Protein AF-A0A947YPZ8-F1 (afdb_monomer)

Secondary structure (DSSP, 8-state):
------SSSS-----HHHHHHHHHHHHHHHHHHHHHHHHHHHHSTT-HHHHHHHHT-S--HHHHHHHHHHHHHHTTTSTTHHHHHHHHHHHHHHTHHHHHHHTTS--GGGTT-HHHHHHHHHHHHHHHHHHHHHHHH--------PPP---

Sequence (151 aa):
MTIVKIATGIPKIIKFKEISSFLLVVLITIVLTRLWTISLFYTFGTDSEIIKRIVNDRWHHYQVGLILLSLGYLLRSMHKSKLISAIGLGIFLEEWPVFLNDLGLNTNGLYHTKLDFILVFGFIGILYVLFSVLSNHQKPLVFSREKPLQH

Foldseek 3Di:
DDDDDDPDPDPPPPQLVLVLVLLVLLLVLLVVLVVVVVVVCVVCVVPPVVVVCVLPPPDAQLVVLVVLLVVLVVVVVDPCSSSSNSNSNSSNLSCVLVVVVVVVNVSSVVRPDPVSCCVSSVVSVVSSVVSVVVNVPPDPPPPPPPDPDDD

Radius of gyration: 21.53 Å; Cα contacts (8 Å, |Δi|>4): 130; chains: 1; bounding box: 60×28×68 Å

Structure (mmCIF, N/CA/C/O backbone):
data_AF-A0A947YPZ8-F1
#
_entry.id   AF-A0A947YPZ8-F1
#
loop_
_atom_site.group_PDB
_atom_site.id
_atom_site.type_symbol
_atom_site.label_atom_id
_atom_site.label_alt_id
_atom_site.label_comp_id
_atom_site.label_asym_id
_atom_site.label_entity_id
_atom_site.label_seq_id
_atom_site.pdbx_PDB_ins_code
_atom_site.Cartn_x
_atom_site.Cartn_y
_atom_site.Cartn_z
_atom_site.occupancy
_atom_site.B_iso_or_equiv
_atom_site.auth_seq_id
_atom_site.auth_comp_id
_atom_site.auth_asym_id
_atom_site.auth_atom_id
_atom_site.pdbx_PDB_model_num
ATOM 1 N N . MET A 1 1 ? -31.457 2.875 8.845 1.00 39.91 1 MET A N 1
ATOM 2 C CA . MET A 1 1 ? -30.434 2.349 9.776 1.00 39.91 1 MET A CA 1
ATOM 3 C C . MET A 1 1 ? -30.623 0.843 9.854 1.00 39.91 1 MET A C 1
ATOM 5 O O . MET A 1 1 ? -31.505 0.382 10.562 1.00 39.91 1 MET A O 1
ATOM 9 N N . THR A 1 2 ? -29.899 0.084 9.033 1.00 33.19 2 THR A N 1
ATOM 10 C CA . THR A 1 2 ? -30.129 -1.362 8.891 1.00 33.19 2 THR A CA 1
ATOM 11 C C . THR A 1 2 ? -29.255 -2.105 9.892 1.00 33.19 2 THR A C 1
ATOM 13 O O . THR A 1 2 ? -28.038 -2.166 9.741 1.00 33.19 2 THR A O 1
ATOM 16 N N . ILE A 1 3 ? -29.876 -2.618 10.952 1.00 40.03 3 ILE A N 1
ATOM 17 C CA . ILE A 1 3 ? -29.215 -3.420 11.983 1.00 40.03 3 ILE A CA 1
ATOM 18 C C . ILE A 1 3 ? -29.278 -4.879 11.532 1.00 40.03 3 ILE A C 1
ATOM 20 O O . ILE A 1 3 ? -30.311 -5.530 11.663 1.00 40.03 3 ILE A O 1
ATOM 24 N N . VAL A 1 4 ? -28.175 -5.397 10.996 1.00 42.31 4 VAL A N 1
ATOM 25 C CA . VAL A 1 4 ? -28.023 -6.835 10.748 1.00 42.31 4 VAL A CA 1
ATOM 26 C C . VAL A 1 4 ? -27.598 -7.486 12.068 1.00 42.31 4 VAL A C 1
ATOM 28 O O . VAL A 1 4 ? -26.465 -7.322 12.519 1.00 42.31 4 VAL A O 1
ATOM 31 N N . LYS A 1 5 ? -28.532 -8.177 12.731 1.00 38.41 5 LYS A N 1
ATOM 32 C CA . LYS A 1 5 ? -28.265 -8.987 13.930 1.00 38.41 5 LYS A CA 1
ATOM 33 C C . LYS A 1 5 ? -27.623 -10.311 13.503 1.00 38.41 5 LYS A C 1
ATOM 35 O O . LYS A 1 5 ? -28.306 -11.159 12.942 1.00 38.41 5 LYS A O 1
ATOM 40 N N . ILE A 1 6 ? -26.338 -10.501 13.800 1.00 47.22 6 ILE A N 1
ATOM 41 C CA . ILE A 1 6 ? -25.668 -11.809 13.719 1.00 47.22 6 ILE A CA 1
ATOM 42 C C . ILE A 1 6 ? -25.439 -12.315 15.146 1.00 47.22 6 ILE A C 1
ATOM 44 O O . ILE A 1 6 ? -25.045 -11.563 16.039 1.00 47.22 6 ILE A O 1
ATOM 48 N N . ALA A 1 7 ? -25.772 -13.586 15.356 1.00 52.22 7 ALA A N 1
ATOM 49 C CA . ALA A 1 7 ? -25.899 -14.272 16.632 1.00 52.22 7 ALA A CA 1
ATOM 50 C C . ALA A 1 7 ? -24.564 -14.463 17.383 1.00 52.22 7 ALA A C 1
ATOM 52 O O . ALA A 1 7 ? -24.003 -15.543 17.377 1.00 52.22 7 ALA A O 1
ATOM 53 N N . THR A 1 8 ? -24.091 -13.410 18.051 1.00 51.38 8 THR A N 1
ATOM 54 C CA . THR A 1 8 ? -23.390 -13.408 19.354 1.00 51.38 8 THR A CA 1
ATOM 55 C C . THR A 1 8 ? -23.447 -11.956 19.838 1.00 51.38 8 THR A C 1
ATOM 57 O O . THR A 1 8 ? -22.756 -11.095 19.300 1.00 51.38 8 THR A O 1
ATOM 60 N N . GLY A 1 9 ? -24.368 -11.662 20.758 1.00 48.56 9 GLY A N 1
ATOM 61 C CA . GLY A 1 9 ? -24.996 -10.349 20.978 1.00 48.56 9 GLY A CA 1
ATOM 62 C C . GLY A 1 9 ? -24.160 -9.218 21.589 1.00 48.56 9 GLY A C 1
ATOM 63 O O . GLY A 1 9 ? -24.702 -8.442 22.369 1.00 48.56 9 GLY A O 1
ATOM 64 N N . ILE A 1 10 ? -22.886 -9.071 21.225 1.00 43.75 10 ILE A N 1
ATOM 65 C CA . ILE A 1 10 ? -22.136 -7.833 21.463 1.00 43.75 10 ILE A CA 1
ATOM 66 C C . ILE A 1 10 ? -21.751 -7.273 20.091 1.00 43.75 10 ILE A C 1
ATOM 68 O O . ILE A 1 10 ? -20.905 -7.867 19.418 1.00 43.75 10 ILE A O 1
ATOM 72 N N . PRO A 1 11 ? -22.350 -6.156 19.632 1.00 49.81 11 PRO A N 1
ATOM 73 C CA . PRO A 1 11 ? -21.898 -5.517 18.407 1.00 49.81 11 PRO A CA 1
ATOM 74 C C . PRO A 1 11 ? -20.423 -5.161 18.585 1.00 49.81 11 PRO A C 1
ATOM 76 O O . PRO A 1 11 ? -20.056 -4.404 19.484 1.00 49.81 11 PRO A O 1
ATOM 79 N N . LYS A 1 12 ? -19.556 -5.743 17.751 1.00 58.53 12 LYS A N 1
ATOM 80 C CA . LYS A 1 12 ? -18.135 -5.405 17.740 1.00 58.53 12 LYS A CA 1
ATOM 81 C C . LYS A 1 12 ? -18.031 -3.935 17.347 1.00 58.53 12 LYS A C 1
ATOM 83 O O . LYS A 1 12 ? -18.214 -3.589 16.183 1.00 58.53 12 LYS A O 1
ATOM 88 N N . ILE A 1 13 ? -17.797 -3.073 18.334 1.00 70.62 13 ILE A N 1
ATOM 89 C CA . ILE A 1 13 ? -17.671 -1.634 18.120 1.00 70.62 13 ILE A CA 1
ATOM 90 C C . ILE A 1 13 ? -16.497 -1.427 17.167 1.00 70.62 13 ILE A C 1
ATOM 92 O O . ILE A 1 13 ? -15.349 -1.739 17.495 1.00 70.62 13 ILE A O 1
ATOM 96 N N . ILE A 1 14 ? -16.793 -0.935 15.967 1.00 77.56 14 ILE A N 1
ATOM 97 C CA . ILE A 1 14 ? -15.764 -0.563 15.005 1.00 77.56 14 ILE A CA 1
ATOM 98 C C . ILE A 1 14 ? -15.046 0.656 15.577 1.00 77.56 14 ILE A C 1
ATOM 100 O O . ILE A 1 14 ? -15.631 1.725 15.768 1.00 77.56 14 ILE A O 1
ATOM 104 N N . LYS A 1 15 ? -13.761 0.479 15.874 1.00 87.81 15 LYS A N 1
ATOM 105 C CA . LYS A 1 15 ? -12.905 1.538 16.395 1.00 87.81 15 LYS A CA 1
ATOM 106 C C . LYS A 1 15 ? -12.289 2.299 15.226 1.00 87.81 15 LYS A C 1
ATOM 108 O O . LYS A 1 15 ? -11.168 2.002 14.816 1.00 87.81 15 LYS A O 1
ATOM 113 N N . PHE A 1 16 ? -13.023 3.269 14.679 1.00 88.19 16 PHE A N 1
ATOM 114 C CA . PHE A 1 16 ? -12.584 4.038 13.506 1.00 88.19 16 PHE A CA 1
ATOM 115 C C . PHE A 1 16 ? -11.216 4.703 13.705 1.00 88.19 16 PHE A C 1
ATOM 117 O O . PHE A 1 16 ? -10.413 4.698 12.779 1.00 88.19 16 PHE A O 1
ATOM 124 N N . LYS A 1 17 ? -10.902 5.157 14.926 1.00 89.12 17 LYS A N 1
ATOM 125 C CA . LYS A 1 17 ? -9.578 5.692 15.282 1.00 89.12 17 LYS A CA 1
ATOM 126 C C . LYS A 1 17 ? -8.440 4.688 15.078 1.00 89.12 17 LYS A C 1
ATOM 128 O O . LYS A 1 17 ? -7.368 5.055 14.618 1.00 89.12 17 LYS A O 1
ATOM 133 N N . GLU A 1 18 ? -8.654 3.416 15.423 1.00 90.44 18 GLU A N 1
ATOM 134 C CA . GLU A 1 18 ? -7.630 2.384 15.211 1.00 90.44 18 GLU A CA 1
ATOM 135 C C . GLU A 1 18 ? -7.422 2.119 13.712 1.00 90.44 18 GLU A C 1
ATOM 137 O O . GLU A 1 18 ? -6.290 1.912 13.281 1.00 90.44 18 GLU A O 1
ATOM 142 N N . ILE A 1 19 ? -8.498 2.166 12.918 1.00 92.06 19 ILE A N 1
ATOM 143 C CA . ILE A 1 19 ? -8.439 1.992 11.460 1.00 92.06 19 ILE A CA 1
ATOM 144 C C . ILE A 1 19 ? -7.717 3.173 10.806 1.00 92.06 19 ILE A C 1
ATOM 146 O O . ILE A 1 19 ? -6.836 2.956 9.980 1.00 92.06 19 ILE A O 1
ATOM 150 N N . SER A 1 20 ? -8.031 4.414 11.187 1.00 92.62 20 SER A N 1
ATOM 151 C CA . SER A 1 20 ? -7.351 5.587 10.629 1.00 92.62 20 SER A CA 1
ATOM 152 C C . SER A 1 20 ? -5.863 5.602 10.980 1.00 92.62 20 SER A C 1
ATOM 154 O O . SER A 1 20 ? -5.041 5.845 10.101 1.00 92.62 20 SER A O 1
ATOM 156 N N . SER A 1 21 ? -5.485 5.257 12.218 1.00 94.06 21 SER A N 1
ATOM 157 C CA . SER A 1 21 ? -4.071 5.099 12.590 1.00 94.06 21 SER A CA 1
ATOM 158 C C . SER A 1 21 ? -3.374 3.990 11.797 1.00 94.06 21 SER A C 1
ATOM 160 O O . SER A 1 21 ? -2.233 4.171 11.387 1.00 94.06 21 SER A O 1
ATOM 162 N N . PHE A 1 22 ? -4.049 2.865 11.541 1.00 95.94 22 PHE A N 1
ATOM 163 C CA . PHE A 1 22 ? -3.512 1.800 10.690 1.00 95.94 22 PHE A CA 1
ATOM 164 C C . PHE A 1 22 ? -3.257 2.297 9.260 1.00 95.94 22 PHE A C 1
ATOM 166 O O . PHE A 1 22 ? -2.156 2.132 8.743 1.00 95.94 22 PHE A O 1
ATOM 173 N N . LEU A 1 23 ? -4.243 2.958 8.643 1.00 96.81 23 LEU A N 1
ATOM 174 C CA . LEU A 1 23 ? -4.127 3.500 7.285 1.00 96.81 23 LEU A CA 1
ATOM 175 C C . LEU A 1 23 ? -3.046 4.583 7.181 1.00 96.81 23 LEU A C 1
ATOM 177 O O . LEU A 1 23 ? -2.335 4.636 6.183 1.00 96.81 23 LEU A O 1
ATOM 181 N N . LEU A 1 24 ? -2.874 5.406 8.220 1.00 96.88 24 LEU A N 1
ATOM 182 C CA . LEU A 1 24 ? -1.794 6.391 8.275 1.00 96.88 24 LEU A CA 1
ATOM 183 C C . LEU A 1 24 ? -0.416 5.724 8.223 1.00 96.88 24 LEU A C 1
ATOM 185 O O . LEU A 1 24 ? 0.451 6.181 7.483 1.00 96.88 24 LEU A O 1
ATOM 189 N N . VAL A 1 25 ? -0.215 4.632 8.969 1.00 97.44 25 VAL A N 1
ATOM 190 C CA . VAL A 1 25 ? 1.042 3.870 8.903 1.00 97.44 25 VAL A CA 1
ATOM 191 C C . VAL A 1 25 ? 1.255 3.308 7.499 1.00 97.44 25 VAL A C 1
ATOM 193 O O . VAL A 1 25 ? 2.349 3.458 6.967 1.00 97.44 25 VAL A O 1
ATOM 196 N N . VAL A 1 26 ? 0.220 2.732 6.875 1.00 97.50 26 VAL A N 1
ATOM 197 C CA . VAL A 1 26 ? 0.297 2.231 5.489 1.00 97.50 26 VAL A CA 1
ATOM 198 C C . VAL A 1 26 ? 0.751 3.340 4.532 1.00 97.50 26 VAL A C 1
ATOM 200 O O . VAL A 1 26 ? 1.678 3.126 3.755 1.00 97.50 26 VAL A O 1
ATOM 203 N N . LEU A 1 27 ? 0.157 4.538 4.617 1.00 96.94 27 LEU A N 1
ATOM 204 C CA . LEU A 1 27 ? 0.533 5.694 3.790 1.00 96.94 27 LEU A CA 1
ATOM 205 C C . LEU A 1 27 ? 1.983 6.121 4.007 1.00 96.94 27 LEU A C 1
ATOM 207 O O . LEU A 1 27 ? 2.707 6.334 3.036 1.00 96.94 27 LEU A O 1
ATOM 211 N N . ILE A 1 28 ? 2.410 6.236 5.267 1.00 96.75 28 ILE A N 1
ATOM 212 C CA . ILE A 1 28 ? 3.791 6.591 5.607 1.00 96.75 28 ILE A CA 1
ATOM 213 C C . ILE A 1 28 ? 4.747 5.557 5.017 1.00 96.75 28 ILE A C 1
ATOM 215 O O . ILE A 1 28 ? 5.739 5.932 4.400 1.00 96.75 28 ILE A O 1
ATOM 219 N N . THR A 1 29 ? 4.444 4.266 5.155 1.00 96.50 29 THR A N 1
ATOM 220 C CA . THR A 1 29 ? 5.283 3.206 4.599 1.00 96.50 29 THR A CA 1
ATOM 221 C C . THR A 1 29 ? 5.354 3.272 3.074 1.00 96.50 29 THR A C 1
ATOM 223 O O . THR A 1 29 ? 6.460 3.231 2.553 1.00 96.50 29 THR A O 1
ATOM 226 N N . ILE A 1 30 ? 4.237 3.475 2.363 1.00 94.56 30 ILE A N 1
ATOM 227 C CA . ILE A 1 30 ? 4.243 3.663 0.898 1.00 94.56 30 ILE A CA 1
ATOM 228 C C . ILE A 1 30 ? 5.169 4.821 0.500 1.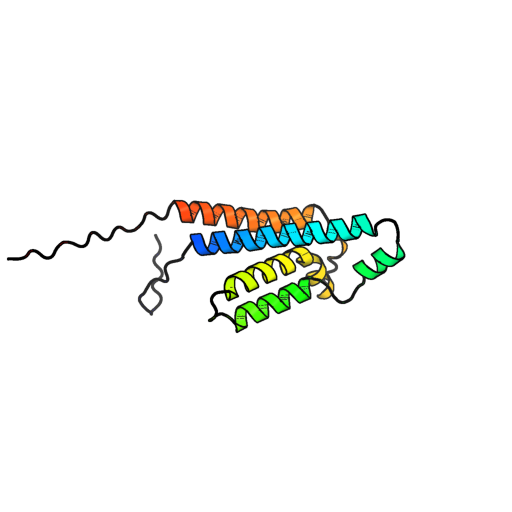00 94.56 30 ILE A C 1
ATOM 230 O O . ILE A 1 30 ? 5.980 4.685 -0.413 1.00 94.56 30 ILE A O 1
ATOM 234 N N . VAL A 1 31 ? 5.078 5.961 1.195 1.00 94.12 31 VAL A N 1
ATOM 235 C CA . VAL A 1 31 ? 5.923 7.134 0.912 1.00 94.12 31 VAL A CA 1
ATOM 236 C C . VAL A 1 31 ? 7.393 6.830 1.177 1.00 94.12 31 VAL A C 1
ATOM 238 O O . VAL A 1 31 ? 8.234 7.146 0.341 1.00 94.12 31 VAL A O 1
ATOM 241 N N . LEU A 1 32 ? 7.715 6.207 2.312 1.00 94.62 32 LEU A N 1
ATOM 242 C CA . LEU A 1 32 ? 9.094 5.872 2.670 1.00 94.62 32 LEU A CA 1
ATOM 243 C C . LEU A 1 32 ? 9.709 4.867 1.693 1.00 94.62 32 LEU A C 1
ATOM 245 O O . LEU A 1 32 ? 10.834 5.083 1.248 1.00 94.62 32 LEU A O 1
ATOM 249 N N . THR A 1 33 ? 8.974 3.819 1.319 1.00 92.12 33 THR A N 1
ATOM 250 C CA . THR A 1 33 ? 9.423 2.840 0.322 1.00 92.12 33 THR A CA 1
ATOM 251 C C . THR A 1 33 ? 9.639 3.514 -1.030 1.00 92.12 33 THR A C 1
ATOM 253 O O . THR A 1 33 ? 10.687 3.332 -1.640 1.00 92.12 33 THR A O 1
ATOM 256 N N . ARG A 1 34 ? 8.733 4.404 -1.457 1.00 90.06 34 ARG A N 1
ATOM 257 C CA . ARG A 1 34 ? 8.902 5.137 -2.718 1.00 90.06 34 ARG A CA 1
ATOM 258 C C . ARG A 1 34 ? 10.116 6.069 -2.697 1.00 90.06 34 ARG A C 1
ATOM 260 O O . ARG A 1 34 ? 10.864 6.118 -3.670 1.00 90.06 34 ARG A O 1
ATOM 267 N N . LEU A 1 35 ? 10.326 6.809 -1.605 1.00 91.50 35 LEU A N 1
ATOM 268 C CA . LEU A 1 35 ? 11.491 7.687 -1.440 1.00 91.50 35 LEU A CA 1
ATOM 269 C C . LEU A 1 35 ? 12.799 6.894 -1.437 1.00 91.50 35 LEU A C 1
ATOM 271 O O . LEU A 1 35 ? 13.776 7.328 -2.047 1.00 91.50 35 LEU A O 1
ATOM 275 N N . TRP A 1 36 ? 12.807 5.729 -0.791 1.00 90.44 36 TRP A N 1
ATOM 276 C CA . TRP A 1 36 ? 13.935 4.805 -0.819 1.00 90.44 36 TRP A CA 1
ATOM 277 C C . TRP A 1 36 ? 14.261 4.369 -2.249 1.00 90.44 36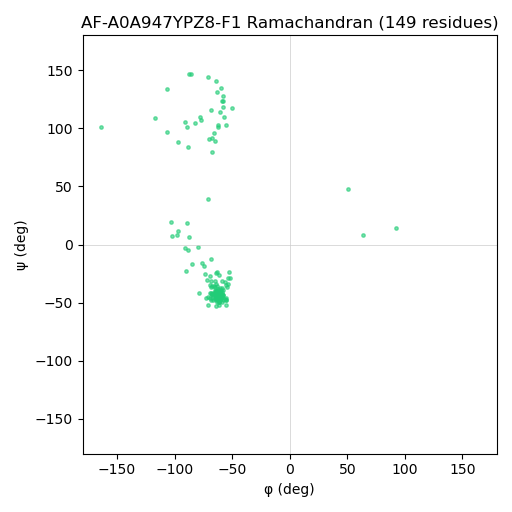 TRP A C 1
ATOM 279 O O . TRP A 1 36 ? 15.401 4.515 -2.691 1.00 90.44 36 TRP A O 1
ATOM 289 N N . THR A 1 37 ? 13.258 3.931 -3.010 1.00 85.56 37 THR A N 1
ATOM 290 C CA . THR A 1 37 ? 13.461 3.488 -4.391 1.00 85.56 37 THR A CA 1
ATOM 291 C C . THR A 1 37 ? 13.933 4.632 -5.294 1.00 85.56 37 THR A C 1
ATOM 293 O O . THR A 1 37 ? 14.896 4.466 -6.039 1.00 85.56 37 THR A O 1
ATOM 296 N N . ILE A 1 38 ? 13.352 5.834 -5.176 1.00 87.44 38 ILE A N 1
ATOM 297 C CA . ILE A 1 38 ? 13.829 7.032 -5.898 1.00 87.44 38 ILE A CA 1
ATOM 298 C C . ILE A 1 38 ? 15.291 7.340 -5.549 1.00 87.44 38 ILE A C 1
ATOM 300 O O . ILE A 1 38 ? 16.077 7.650 -6.442 1.00 87.44 38 ILE A O 1
ATOM 304 N N . SER A 1 39 ? 15.671 7.233 -4.272 1.00 88.44 39 SER A N 1
ATOM 305 C CA . SER A 1 39 ? 17.051 7.449 -3.823 1.00 88.44 39 SER A CA 1
ATOM 306 C C . SER A 1 39 ? 18.026 6.461 -4.471 1.00 88.44 39 SER A C 1
ATOM 308 O O . SER A 1 39 ? 19.101 6.867 -4.918 1.00 88.44 39 SER A O 1
ATOM 310 N N . LEU A 1 40 ? 17.641 5.184 -4.600 1.00 84.69 40 LEU A N 1
ATOM 311 C CA . LEU A 1 40 ? 18.439 4.175 -5.306 1.00 84.69 40 LEU A CA 1
ATOM 312 C C . LEU A 1 40 ? 18.626 4.538 -6.783 1.00 84.69 40 LEU A C 1
ATOM 314 O O . LEU A 1 40 ? 19.759 4.572 -7.261 1.00 84.69 40 LEU A O 1
ATOM 318 N N . PHE A 1 41 ? 17.544 4.871 -7.494 1.00 83.31 41 PHE A N 1
ATOM 319 C CA . PHE A 1 41 ? 17.622 5.271 -8.904 1.00 83.31 41 PHE A CA 1
ATOM 320 C C . PHE A 1 41 ? 18.411 6.565 -9.112 1.00 83.31 41 PHE A C 1
ATOM 322 O O . PHE A 1 41 ? 19.091 6.704 -10.121 1.00 83.31 41 PHE A O 1
ATOM 329 N N . TYR A 1 42 ? 18.351 7.508 -8.172 1.00 88.12 42 TYR A N 1
ATOM 330 C CA . TYR A 1 42 ? 19.141 8.735 -8.235 1.00 88.12 42 TYR A CA 1
ATOM 331 C C . TYR A 1 42 ? 20.632 8.465 -7.995 1.00 88.12 42 TYR A C 1
ATOM 333 O O . TYR A 1 42 ? 21.478 8.956 -8.738 1.00 88.12 42 TYR A O 1
ATOM 341 N N . THR A 1 43 ? 20.957 7.649 -6.988 1.00 86.81 43 THR A N 1
ATOM 342 C CA . THR A 1 43 ? 22.343 7.344 -6.593 1.00 86.81 43 THR A CA 1
ATOM 343 C C . THR A 1 43 ? 23.063 6.496 -7.638 1.00 86.81 43 THR A C 1
ATOM 345 O O . THR A 1 43 ? 24.222 6.753 -7.950 1.00 86.81 43 THR A O 1
ATOM 348 N N . PHE A 1 44 ? 22.375 5.501 -8.200 1.00 85.38 44 PHE A N 1
ATOM 349 C CA . PHE A 1 44 ? 22.940 4.569 -9.180 1.00 85.38 44 PHE A CA 1
ATOM 350 C C . PHE A 1 44 ? 22.529 4.890 -10.623 1.00 85.38 44 PHE A C 1
ATOM 352 O O . PHE A 1 44 ? 22.845 4.131 -11.532 1.00 85.38 44 PHE A O 1
ATOM 359 N N . GLY A 1 45 ? 21.864 6.029 -10.845 1.00 75.81 45 GLY A N 1
ATOM 360 C CA . GLY A 1 45 ? 21.303 6.475 -12.127 1.00 75.81 45 GLY A CA 1
ATOM 361 C C . GLY A 1 45 ? 22.291 6.509 -13.294 1.00 75.81 45 GLY A C 1
ATOM 362 O O . GLY A 1 45 ? 21.908 6.350 -14.452 1.00 75.81 45 GLY A O 1
ATOM 363 N N . THR A 1 46 ? 23.567 6.722 -12.983 1.00 82.75 46 THR A N 1
ATOM 364 C CA . THR A 1 46 ? 24.662 6.823 -13.951 1.00 82.75 46 THR A CA 1
ATOM 365 C C . THR A 1 46 ? 25.248 5.468 -14.347 1.00 82.75 46 THR A C 1
ATOM 367 O O . THR A 1 46 ? 25.909 5.384 -15.380 1.00 82.75 46 THR A O 1
ATOM 370 N N . ASP A 1 47 ? 24.988 4.408 -13.575 1.00 85.56 47 ASP A N 1
ATOM 371 C CA . ASP A 1 47 ? 25.474 3.057 -13.844 1.00 85.56 47 ASP A CA 1
ATOM 372 C C . ASP A 1 47 ? 24.333 2.166 -14.350 1.00 85.56 47 ASP A C 1
ATOM 374 O O . ASP A 1 47 ? 23.534 1.592 -13.601 1.00 85.56 47 ASP A O 1
ATOM 378 N N . SER A 1 48 ? 24.267 2.046 -15.678 1.00 78.44 48 SER A N 1
ATOM 379 C CA . SER A 1 48 ? 23.222 1.272 -16.347 1.00 78.44 48 SER A CA 1
ATOM 380 C C . SER A 1 48 ? 23.256 -0.226 -16.014 1.00 78.44 48 SER A C 1
ATOM 382 O O . SER A 1 48 ? 22.222 -0.886 -16.132 1.00 78.44 48 SER A O 1
ATOM 384 N N . GLU A 1 49 ? 24.400 -0.778 -15.590 1.00 84.31 49 GLU A N 1
ATOM 385 C CA . GLU A 1 49 ? 24.499 -2.188 -15.203 1.00 84.31 49 GLU A CA 1
ATOM 386 C C . GLU A 1 49 ? 23.945 -2.416 -13.798 1.00 84.31 49 GLU A C 1
ATOM 388 O O . GLU A 1 49 ? 23.188 -3.369 -13.585 1.00 84.31 49 GLU A O 1
ATOM 393 N N . ILE A 1 50 ? 24.245 -1.514 -12.857 1.00 82.00 50 ILE A N 1
ATOM 394 C CA . ILE A 1 50 ? 23.706 -1.579 -11.492 1.00 82.00 50 ILE A CA 1
ATOM 395 C C . ILE A 1 50 ? 22.184 -1.431 -11.514 1.00 82.00 50 ILE A C 1
ATOM 397 O O . ILE A 1 50 ? 21.490 -2.242 -10.899 1.00 82.00 50 ILE A O 1
ATOM 401 N N . ILE A 1 51 ? 21.639 -0.474 -12.273 1.00 76.50 51 ILE A N 1
ATOM 402 C CA . ILE A 1 51 ? 20.179 -0.320 -12.391 1.00 76.50 51 ILE A CA 1
ATOM 403 C C . ILE A 1 51 ? 19.541 -1.569 -12.995 1.00 76.50 51 ILE A C 1
ATOM 405 O O . ILE A 1 51 ? 18.542 -2.058 -12.470 1.00 76.50 51 ILE A O 1
ATOM 409 N N . LYS A 1 52 ? 20.116 -2.124 -14.070 1.00 77.19 52 LYS A N 1
ATOM 410 C CA . LYS A 1 52 ? 19.607 -3.372 -14.659 1.00 77.19 52 LYS A CA 1
ATOM 411 C C . LYS A 1 52 ? 19.626 -4.516 -13.653 1.00 77.19 52 LYS A C 1
ATOM 413 O O . LYS A 1 52 ? 18.702 -5.323 -13.666 1.00 77.19 52 LYS A O 1
ATOM 418 N N . ARG A 1 53 ? 20.642 -4.598 -12.792 1.00 80.31 53 ARG A N 1
ATOM 419 C CA . ARG A 1 53 ? 20.701 -5.613 -11.735 1.00 80.31 53 ARG A CA 1
ATOM 420 C C . ARG A 1 53 ? 19.629 -5.388 -10.668 1.00 80.31 53 ARG A C 1
ATOM 422 O O . ARG A 1 53 ? 19.003 -6.360 -10.280 1.00 80.31 53 ARG A O 1
ATOM 429 N N . ILE A 1 54 ? 19.398 -4.147 -10.236 1.00 75.56 54 ILE A N 1
ATOM 430 C CA . ILE A 1 54 ? 18.370 -3.805 -9.236 1.00 75.56 54 ILE A CA 1
ATOM 431 C C . ILE A 1 54 ? 16.963 -4.097 -9.776 1.00 75.56 54 ILE A C 1
ATOM 433 O O . ILE A 1 54 ? 16.154 -4.709 -9.090 1.00 75.56 54 ILE A O 1
ATOM 437 N N . VAL A 1 55 ? 16.672 -3.693 -11.016 1.00 73.69 55 VAL A N 1
ATOM 438 C CA . VAL A 1 55 ? 15.345 -3.871 -11.633 1.00 73.69 55 VAL A CA 1
ATOM 439 C C . VAL A 1 55 ? 15.035 -5.341 -11.922 1.00 73.69 55 VAL A C 1
ATOM 441 O O . VAL A 1 55 ? 13.886 -5.752 -11.805 1.00 73.69 55 VAL A O 1
ATOM 444 N N . ASN A 1 56 ? 16.044 -6.133 -12.296 1.00 73.81 56 ASN A N 1
ATOM 445 C CA . ASN A 1 56 ? 15.877 -7.557 -12.604 1.00 73.81 56 ASN A CA 1
ATOM 446 C C . ASN A 1 56 ? 16.228 -8.480 -11.424 1.00 73.81 56 ASN A C 1
ATOM 448 O O . ASN A 1 56 ? 16.397 -9.687 -11.629 1.00 73.81 56 ASN A O 1
ATOM 452 N N . ASP A 1 57 ? 16.399 -7.939 -10.216 1.00 78.88 57 ASP A N 1
ATOM 453 C CA . ASP A 1 57 ? 16.612 -8.773 -9.037 1.00 78.88 57 ASP A CA 1
ATOM 454 C C . ASP A 1 57 ? 15.359 -9.620 -8.782 1.00 78.88 57 ASP A C 1
ATOM 456 O O . ASP A 1 57 ? 14.242 -9.153 -8.951 1.00 78.88 57 ASP A O 1
ATOM 460 N N . ARG A 1 58 ? 15.535 -10.880 -8.376 1.00 78.31 58 ARG A N 1
ATOM 461 C CA . ARG A 1 58 ? 14.418 -11.789 -8.056 1.00 78.31 58 ARG A CA 1
ATOM 462 C C . ARG A 1 58 ? 13.795 -11.481 -6.693 1.00 78.31 58 ARG A C 1
ATOM 464 O O . ARG A 1 58 ? 12.717 -11.991 -6.380 1.00 78.31 58 ARG A O 1
ATOM 471 N N . TRP A 1 59 ? 14.510 -10.717 -5.868 1.00 83.00 59 TRP A N 1
ATOM 472 C CA . TRP A 1 59 ? 14.093 -10.320 -4.531 1.00 83.00 59 TRP A CA 1
ATOM 473 C C . TRP A 1 59 ? 13.470 -8.929 -4.545 1.00 83.00 59 TRP A C 1
ATOM 475 O O . TRP A 1 59 ? 14.132 -7.917 -4.334 1.00 83.00 59 TRP A O 1
ATOM 485 N N . HIS A 1 60 ? 12.165 -8.898 -4.781 1.00 85.06 60 HIS A N 1
ATOM 486 C CA . HIS A 1 60 ? 11.375 -7.671 -4.796 1.00 85.06 60 HIS A CA 1
ATOM 487 C C . HIS A 1 60 ? 10.867 -7.317 -3.385 1.00 85.06 60 HIS A C 1
ATOM 489 O O . HIS A 1 60 ? 10.560 -8.205 -2.579 1.00 85.06 60 HIS A O 1
ATOM 495 N N . HIS A 1 61 ? 10.740 -6.025 -3.056 1.00 86.25 61 HIS A N 1
ATOM 496 C CA . HIS A 1 61 ? 10.275 -5.586 -1.735 1.00 86.25 61 HIS A CA 1
ATOM 497 C C . HIS A 1 61 ? 8.852 -6.077 -1.419 1.00 86.25 61 HIS A C 1
ATOM 499 O O . HIS A 1 61 ? 8.549 -6.305 -0.243 1.00 86.25 61 HIS A O 1
ATOM 505 N N . TYR A 1 62 ? 7.988 -6.336 -2.413 1.00 91.62 62 TYR A N 1
ATOM 506 C CA . TYR A 1 62 ? 6.656 -6.906 -2.169 1.00 91.62 62 TYR A CA 1
ATOM 507 C C . TYR A 1 62 ? 6.734 -8.236 -1.406 1.00 91.62 62 TYR A C 1
ATOM 509 O O . TYR A 1 62 ? 5.853 -8.526 -0.595 1.00 91.62 62 TYR A O 1
ATOM 517 N N . GLN A 1 63 ? 7.796 -9.028 -1.606 1.00 94.25 63 GLN A N 1
ATOM 518 C CA . GLN A 1 63 ? 8.014 -10.295 -0.903 1.00 94.25 63 GLN A CA 1
ATOM 519 C C . GLN A 1 63 ? 8.268 -10.049 0.588 1.00 94.25 63 GLN A C 1
ATOM 521 O O . GLN A 1 63 ? 7.691 -10.727 1.439 1.00 94.25 63 GLN A O 1
ATOM 526 N N . VAL A 1 64 ? 9.055 -9.019 0.920 1.00 93.0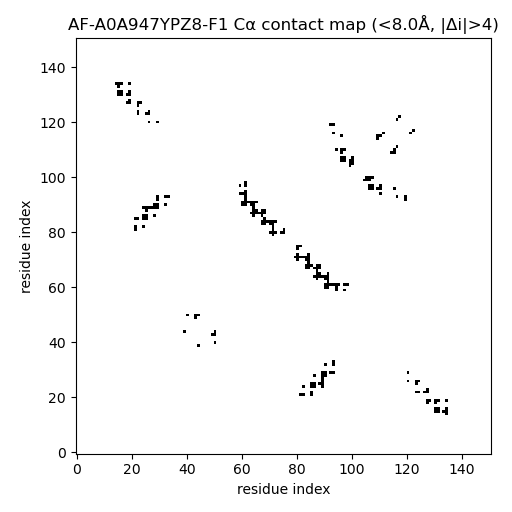0 64 VAL A N 1
ATOM 527 C CA . VAL A 1 64 ? 9.237 -8.553 2.305 1.00 93.00 64 VAL A CA 1
ATOM 528 C C . VAL A 1 64 ? 7.898 -8.096 2.886 1.00 93.00 64 VAL A C 1
ATOM 530 O O . VAL A 1 64 ? 7.558 -8.461 4.013 1.00 93.00 64 VAL A O 1
ATOM 533 N N . GLY A 1 65 ? 7.094 -7.371 2.102 1.00 94.69 65 GLY A N 1
ATOM 534 C CA . GLY A 1 65 ? 5.730 -6.987 2.470 1.00 94.69 65 GLY A CA 1
ATOM 535 C C . GLY A 1 65 ? 4.843 -8.187 2.828 1.00 94.69 65 GLY A C 1
ATOM 536 O O . GLY A 1 65 ? 4.214 -8.199 3.889 1.00 94.69 65 GLY A O 1
ATOM 537 N N . LEU A 1 66 ? 4.852 -9.237 2.000 1.00 95.44 66 LEU A N 1
ATOM 538 C CA . LEU A 1 66 ? 4.109 -10.483 2.231 1.00 95.44 66 LEU A CA 1
ATOM 539 C C . LEU A 1 66 ? 4.591 -11.246 3.471 1.00 95.44 66 LEU A C 1
ATOM 541 O O . LEU A 1 66 ? 3.768 -11.767 4.232 1.00 95.44 66 LEU A O 1
ATOM 545 N N . ILE A 1 67 ? 5.904 -11.290 3.713 1.00 95.75 67 ILE A N 1
ATOM 546 C CA . ILE A 1 67 ? 6.478 -11.900 4.920 1.00 95.75 67 ILE A CA 1
ATOM 547 C C . ILE A 1 67 ? 5.997 -11.153 6.165 1.00 95.75 67 ILE A C 1
ATOM 549 O O . ILE A 1 67 ? 5.530 -11.780 7.117 1.00 95.75 67 ILE A O 1
ATOM 553 N N . LEU A 1 68 ? 6.048 -9.819 6.158 1.00 95.56 68 LEU A N 1
ATOM 554 C CA . LEU A 1 68 ? 5.579 -9.003 7.278 1.00 95.56 68 LEU A CA 1
ATOM 555 C C . LEU A 1 68 ? 4.069 -9.134 7.492 1.00 95.56 68 LEU A C 1
ATOM 557 O O . LEU A 1 68 ? 3.631 -9.238 8.635 1.00 95.56 68 LEU A O 1
ATOM 561 N N . LEU A 1 69 ? 3.268 -9.194 6.427 1.00 95.19 69 LEU A N 1
ATOM 562 C CA . LEU A 1 69 ? 1.830 -9.466 6.525 1.00 95.19 69 LEU A CA 1
ATOM 563 C C . LEU A 1 69 ? 1.554 -10.826 7.172 1.00 95.19 69 LEU A C 1
ATOM 565 O O . LEU A 1 69 ? 0.753 -10.922 8.105 1.00 95.19 69 LEU A O 1
ATOM 569 N N . SER A 1 70 ? 2.261 -11.861 6.721 1.00 95.19 70 SER A N 1
ATOM 570 C CA . SER A 1 70 ? 2.154 -13.216 7.267 1.00 95.19 70 SER A CA 1
ATOM 571 C C . SER A 1 70 ? 2.551 -13.246 8.743 1.00 95.19 70 SER A C 1
ATOM 573 O O . SER A 1 70 ? 1.829 -13.793 9.576 1.00 95.19 70 SER A O 1
ATOM 575 N N . LEU A 1 71 ? 3.654 -12.584 9.095 1.00 93.31 71 LEU A N 1
ATOM 576 C CA . LEU A 1 71 ? 4.128 -12.471 10.470 1.00 93.31 71 LEU A CA 1
ATOM 577 C C . LEU A 1 71 ? 3.143 -11.692 11.350 1.00 93.31 71 LEU A C 1
ATOM 579 O O . LEU A 1 71 ? 2.833 -12.117 12.460 1.00 93.31 71 LEU A O 1
ATOM 583 N N . GLY A 1 72 ? 2.611 -10.576 10.853 1.00 92.38 72 GLY A N 1
ATOM 584 C CA . GLY A 1 72 ? 1.597 -9.781 11.538 1.00 92.38 72 GLY A CA 1
ATOM 585 C C . GLY A 1 72 ? 0.329 -10.587 11.822 1.00 92.38 72 GLY A C 1
ATOM 586 O O . GLY A 1 72 ? -0.223 -10.498 12.920 1.00 92.38 72 GLY A O 1
ATOM 587 N N . TYR A 1 73 ? -0.086 -11.438 10.881 1.00 92.19 73 TYR A N 1
ATOM 588 C CA . TYR A 1 73 ? -1.211 -12.351 11.065 1.00 92.19 73 TYR A CA 1
ATOM 589 C C . TYR A 1 73 ? -0.924 -13.456 12.092 1.00 92.19 73 TYR A C 1
ATOM 591 O O . TYR A 1 73 ? -1.740 -13.688 12.988 1.00 92.19 73 TYR A O 1
ATOM 599 N N . LEU A 1 74 ? 0.232 -14.120 11.998 1.00 92.62 74 LEU A N 1
ATOM 600 C CA . LEU A 1 74 ? 0.630 -15.178 12.934 1.00 92.62 74 LEU A CA 1
ATOM 601 C C . LEU A 1 74 ? 0.770 -14.643 14.363 1.00 92.62 74 LEU A C 1
ATOM 603 O O . LEU A 1 74 ? 0.333 -15.281 15.319 1.00 92.62 74 LEU A O 1
ATOM 607 N N . LEU A 1 75 ? 1.299 -13.428 14.508 1.00 92.56 75 LEU A N 1
ATOM 608 C CA . LEU A 1 75 ? 1.489 -12.759 15.791 1.00 92.56 75 LEU A CA 1
ATOM 609 C C . LEU A 1 75 ? 0.277 -11.922 16.223 1.00 92.56 75 LEU A C 1
ATOM 611 O O . LEU A 1 75 ? 0.424 -11.074 17.097 1.00 92.56 75 LEU A O 1
ATOM 615 N N . ARG A 1 76 ? -0.927 -12.133 15.665 1.00 88.19 76 ARG A N 1
ATOM 616 C CA . ARG A 1 76 ? -2.129 -11.304 15.928 1.00 88.19 76 ARG A CA 1
ATOM 617 C C . ARG A 1 76 ? -2.499 -11.113 17.405 1.00 88.19 76 ARG A C 1
ATOM 619 O O . ARG A 1 76 ? -3.189 -10.153 17.736 1.00 88.19 76 ARG A O 1
ATOM 626 N N . SER A 1 77 ? -2.074 -12.018 18.287 1.00 83.06 77 SER A N 1
ATOM 627 C CA . SER A 1 77 ? -2.263 -11.908 19.741 1.00 83.06 77 SER A CA 1
ATOM 628 C C . SER A 1 77 ? -1.332 -10.879 20.398 1.00 83.06 77 SER A C 1
ATOM 630 O O . SER A 1 77 ? -1.607 -10.418 21.503 1.00 83.06 77 SER A O 1
ATOM 632 N N . MET A 1 78 ? -0.248 -10.483 19.728 1.00 87.12 78 MET A N 1
ATOM 633 C CA . MET A 1 78 ? 0.732 -9.520 20.220 1.00 87.12 78 MET A CA 1
ATOM 634 C C . MET A 1 78 ? 0.322 -8.079 19.913 1.00 87.12 78 MET A C 1
ATOM 636 O O . MET A 1 78 ? -0.216 -7.769 18.849 1.00 87.12 78 MET A O 1
ATOM 640 N N . HIS A 1 79 ? 0.684 -7.164 20.815 1.00 75.25 79 HIS A N 1
ATOM 641 C CA . HIS A 1 79 ? 0.328 -5.745 20.733 1.00 75.25 79 HIS A CA 1
ATOM 642 C C . HIS A 1 79 ? 0.831 -5.045 19.451 1.00 75.25 79 HIS A C 1
ATOM 644 O O . HIS A 1 79 ? 0.168 -4.151 18.933 1.00 75.25 79 HIS A O 1
ATOM 650 N N . LYS A 1 80 ? 1.976 -5.476 18.899 1.00 86.75 80 LYS A N 1
ATOM 651 C CA . LYS A 1 80 ? 2.610 -4.864 17.714 1.00 86.75 80 LYS A CA 1
ATOM 652 C C . LYS A 1 80 ? 2.174 -5.467 16.371 1.00 86.75 80 LYS A C 1
ATOM 654 O O . LYS A 1 80 ? 2.575 -4.964 15.326 1.00 86.75 80 LYS A O 1
ATOM 659 N N . SER A 1 81 ? 1.341 -6.505 16.369 1.00 89.31 81 SER A N 1
ATOM 660 C CA . SER A 1 81 ? 0.925 -7.215 15.146 1.00 89.31 81 SER A CA 1
ATOM 661 C C . SER A 1 81 ? 0.255 -6.319 14.104 1.00 89.31 81 SER A C 1
ATOM 663 O O . SER A 1 81 ? 0.533 -6.433 12.910 1.00 89.31 81 SER A O 1
ATOM 665 N N . LYS A 1 82 ? -0.573 -5.369 14.557 1.00 92.06 82 LYS A N 1
ATOM 666 C CA . LYS A 1 82 ? -1.227 -4.373 13.695 1.00 92.06 82 LYS A CA 1
ATOM 667 C C . LYS A 1 82 ? -0.219 -3.460 13.001 1.00 92.06 82 LYS A C 1
ATOM 669 O O . LYS A 1 82 ? -0.390 -3.170 11.825 1.00 92.06 82 LYS A O 1
ATOM 674 N N . LEU A 1 83 ? 0.829 -3.040 13.713 1.00 94.31 83 LEU A N 1
ATOM 675 C CA . LEU A 1 83 ? 1.888 -2.196 13.159 1.00 94.31 83 LEU A CA 1
ATOM 676 C C . LEU A 1 83 ? 2.684 -2.956 12.095 1.00 94.31 83 LEU A C 1
ATOM 678 O O . LEU A 1 83 ? 2.870 -2.446 10.998 1.00 94.31 83 LEU A O 1
ATOM 682 N N . ILE A 1 84 ? 3.088 -4.192 12.400 1.00 94.69 84 ILE A N 1
ATOM 683 C CA . ILE A 1 84 ? 3.805 -5.062 11.455 1.00 94.69 84 ILE A CA 1
ATOM 684 C C . ILE A 1 84 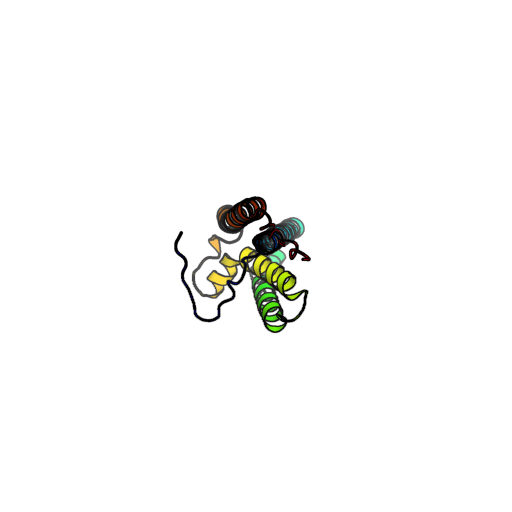? 2.960 -5.283 10.193 1.00 94.69 84 ILE A C 1
ATOM 686 O O . ILE A 1 84 ? 3.466 -5.144 9.085 1.00 94.69 84 ILE A O 1
ATOM 690 N N . SER A 1 85 ? 1.662 -5.553 10.360 1.00 96.00 85 SER A N 1
ATOM 691 C CA . SER A 1 85 ? 0.738 -5.741 9.235 1.00 96.00 85 SER A CA 1
ATOM 692 C C . SER A 1 85 ? 0.575 -4.466 8.403 1.00 96.00 85 SER A C 1
ATOM 694 O O . SER A 1 85 ? 0.524 -4.545 7.183 1.00 96.00 85 SER A O 1
ATOM 696 N N . ALA A 1 86 ? 0.510 -3.293 9.042 1.00 96.56 86 ALA A N 1
ATOM 697 C CA . ALA A 1 86 ? 0.409 -2.011 8.343 1.00 96.56 86 ALA A CA 1
ATOM 698 C C . ALA A 1 86 ? 1.663 -1.720 7.509 1.00 96.56 86 ALA A C 1
ATOM 700 O O . ALA A 1 86 ? 1.551 -1.330 6.350 1.00 96.56 86 ALA A O 1
ATOM 701 N N . ILE A 1 87 ? 2.848 -1.969 8.077 1.00 97.00 87 ILE A N 1
ATOM 702 C CA . ILE A 1 87 ? 4.125 -1.829 7.367 1.00 97.00 87 ILE A CA 1
ATOM 703 C C . ILE A 1 87 ? 4.183 -2.822 6.201 1.00 97.00 87 ILE A C 1
ATOM 705 O O . ILE A 1 87 ? 4.452 -2.430 5.071 1.00 97.00 87 ILE A O 1
ATOM 709 N N . GLY A 1 88 ? 3.872 -4.098 6.449 1.00 96.25 88 GLY A N 1
ATOM 710 C CA . GLY A 1 88 ? 3.865 -5.124 5.407 1.00 96.25 88 GLY A CA 1
ATOM 711 C C . GLY A 1 88 ? 2.918 -4.787 4.256 1.00 96.25 88 GLY A C 1
ATOM 712 O O . GLY A 1 88 ? 3.301 -4.892 3.094 1.00 96.25 88 GLY A O 1
ATOM 713 N N . LEU A 1 89 ? 1.714 -4.301 4.578 1.00 97.19 89 LEU A N 1
ATOM 714 C CA . LEU A 1 89 ? 0.749 -3.847 3.582 1.00 97.19 89 LEU A CA 1
ATOM 715 C C . LEU A 1 89 ? 1.272 -2.649 2.787 1.00 97.19 89 LEU A C 1
ATOM 717 O O . LEU A 1 89 ? 1.114 -2.625 1.573 1.00 97.19 89 LEU A O 1
ATOM 721 N N . GLY A 1 90 ? 1.892 -1.669 3.449 1.00 96.38 90 GLY A N 1
ATOM 722 C CA . GLY A 1 90 ? 2.445 -0.494 2.780 1.00 96.38 90 GLY A CA 1
ATOM 723 C C . GLY A 1 90 ? 3.548 -0.845 1.782 1.00 96.38 90 GLY A C 1
ATOM 724 O O . GLY A 1 90 ? 3.507 -0.369 0.653 1.00 96.38 90 GLY A O 1
ATOM 725 N N . I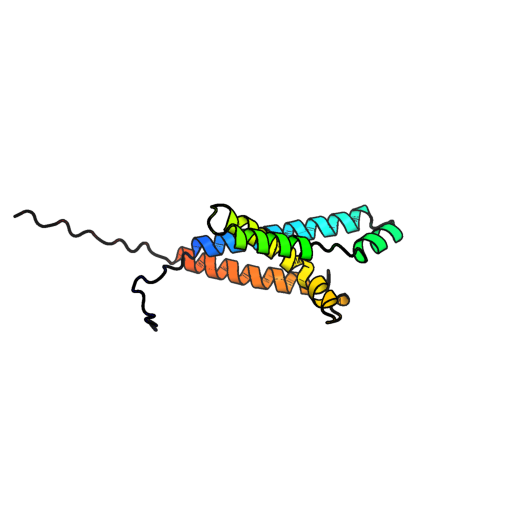LE A 1 91 ? 4.479 -1.726 2.165 1.00 95.12 91 ILE A N 1
ATOM 726 C CA . ILE A 1 91 ? 5.544 -2.207 1.269 1.00 95.12 91 ILE A CA 1
ATOM 727 C C . ILE A 1 91 ? 4.944 -2.985 0.093 1.00 95.12 91 ILE A C 1
ATOM 729 O O . ILE A 1 91 ? 5.282 -2.727 -1.056 1.00 95.12 91 ILE A O 1
ATOM 733 N N . PHE A 1 92 ? 4.026 -3.915 0.370 1.00 95.94 92 PHE A N 1
ATOM 734 C CA . PHE A 1 92 ? 3.378 -4.714 -0.671 1.00 95.94 92 PHE A CA 1
ATOM 735 C C . PHE A 1 92 ? 2.627 -3.845 -1.686 1.00 95.94 92 PHE A C 1
ATOM 737 O O . PHE A 1 92 ? 2.739 -4.057 -2.890 1.00 95.94 92 PHE A O 1
ATOM 744 N N . LEU A 1 93 ? 1.865 -2.861 -1.203 1.00 95.00 93 LEU A 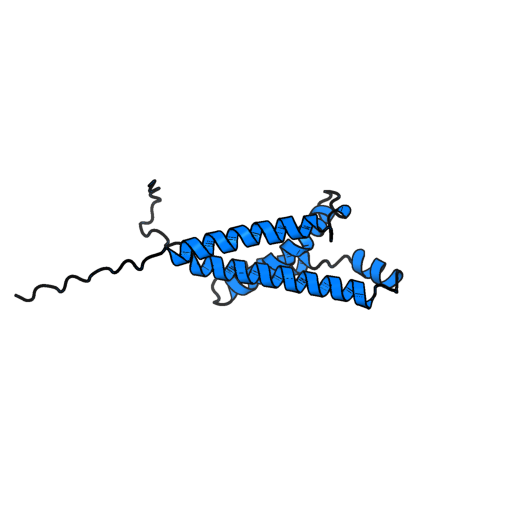N 1
ATOM 745 C CA . LEU A 1 93 ? 1.090 -1.972 -2.061 1.00 95.00 93 LEU A CA 1
ATOM 746 C C . LEU A 1 93 ? 1.963 -1.019 -2.878 1.00 95.00 93 LEU A C 1
ATOM 748 O O . LEU A 1 93 ? 1.523 -0.596 -3.938 1.00 95.00 93 LEU A O 1
ATOM 752 N N . GLU A 1 94 ? 3.165 -0.664 -2.425 1.00 92.56 94 GLU A N 1
ATOM 753 C CA . GLU A 1 94 ? 4.079 0.172 -3.214 1.00 92.56 94 GLU A CA 1
ATOM 754 C C . GLU A 1 94 ? 4.592 -0.569 -4.460 1.00 92.56 94 GLU A C 1
ATOM 756 O O . GLU A 1 94 ? 4.664 0.015 -5.544 1.00 92.56 94 GLU A O 1
ATOM 761 N N . GLU A 1 95 ? 4.810 -1.878 -4.332 1.00 91.19 95 GLU A N 1
ATOM 762 C CA . GLU A 1 95 ? 5.290 -2.757 -5.402 1.00 91.19 95 GLU A CA 1
ATOM 763 C C . GLU A 1 95 ? 4.198 -3.630 -6.038 1.00 91.19 95 GLU A C 1
ATOM 765 O O . GLU A 1 95 ? 4.482 -4.621 -6.717 1.00 91.19 95 GLU A O 1
ATOM 770 N N . TRP A 1 96 ? 2.925 -3.262 -5.878 1.00 91.25 96 TRP A N 1
ATOM 771 C CA . TRP A 1 96 ? 1.821 -4.031 -6.452 1.00 91.25 96 TRP A CA 1
ATOM 772 C C . TRP A 1 96 ? 1.939 -4.294 -7.972 1.00 91.25 96 TRP A C 1
ATOM 774 O O . TRP A 1 96 ? 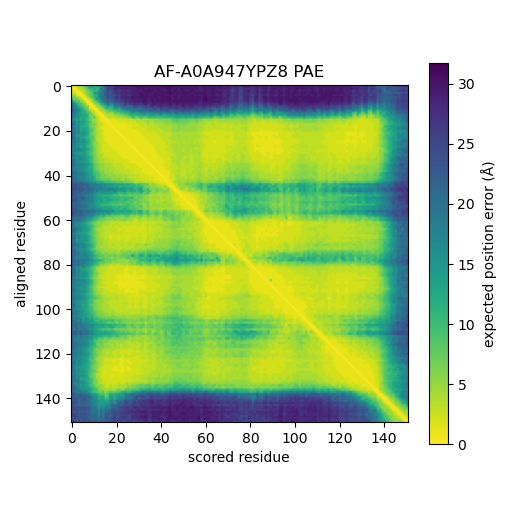1.553 -5.392 -8.379 1.00 91.25 96 TRP A O 1
ATOM 784 N N . PRO A 1 97 ? 2.494 -3.407 -8.839 1.00 89.94 97 PRO A N 1
ATOM 785 C CA . PRO A 1 97 ? 2.609 -3.707 -10.264 1.00 89.94 97 PRO A CA 1
ATOM 786 C C . PRO A 1 97 ? 3.680 -4.764 -10.538 1.00 89.94 97 PRO A C 1
ATOM 788 O O . PRO A 1 97 ? 3.527 -5.535 -11.478 1.00 89.94 97 PRO A O 1
ATOM 791 N N . VAL A 1 98 ? 4.735 -4.826 -9.719 1.00 89.38 98 VAL A N 1
ATOM 792 C CA . VAL A 1 98 ? 5.779 -5.857 -9.820 1.00 89.38 98 VAL A CA 1
ATOM 793 C C . VAL A 1 98 ? 5.192 -7.205 -9.421 1.00 89.38 98 VAL A C 1
ATOM 795 O O . VAL A 1 98 ? 5.304 -8.173 -10.165 1.00 89.38 98 VAL A O 1
ATOM 798 N N . PHE A 1 99 ? 4.443 -7.245 -8.317 1.00 91.75 99 PHE A N 1
ATOM 799 C CA . PHE A 1 99 ? 3.725 -8.448 -7.898 1.00 91.75 99 PHE A CA 1
ATOM 800 C C . PHE A 1 99 ? 2.774 -8.976 -8.985 1.00 91.75 99 PHE A C 1
ATOM 802 O O . PHE A 1 99 ? 2.782 -10.165 -9.295 1.00 91.75 99 PHE A O 1
ATOM 809 N N . LEU A 1 100 ? 1.964 -8.106 -9.598 1.00 91.38 100 LEU A N 1
ATOM 810 C CA . LEU A 1 100 ? 1.075 -8.517 -10.690 1.00 91.38 100 LEU A CA 1
ATOM 811 C C . LEU A 1 100 ? 1.846 -8.983 -11.932 1.00 91.38 100 LEU A C 1
ATOM 813 O O . LEU A 1 100 ? 1.377 -9.872 -12.647 1.00 91.38 100 LEU A O 1
ATOM 817 N N . ASN A 1 101 ? 3.028 -8.422 -12.181 1.00 89.50 101 ASN A N 1
ATOM 818 C CA . ASN A 1 101 ? 3.862 -8.829 -13.299 1.00 89.50 101 ASN A CA 1
ATOM 819 C C . ASN A 1 101 ? 4.391 -10.249 -13.090 1.00 89.50 101 ASN A C 1
ATOM 821 O O . ASN A 1 101 ? 4.323 -11.058 -14.013 1.00 89.50 101 ASN A O 1
ATOM 825 N N . ASP A 1 102 ? 4.823 -10.568 -11.870 1.00 89.62 102 ASP A N 1
ATOM 826 C CA . ASP A 1 102 ? 5.278 -11.908 -11.488 1.00 89.62 102 ASP A CA 1
ATOM 827 C C . ASP A 1 102 ? 4.157 -12.956 -11.562 1.00 89.62 102 ASP A C 1
ATOM 829 O O . ASP A 1 102 ? 4.419 -14.137 -1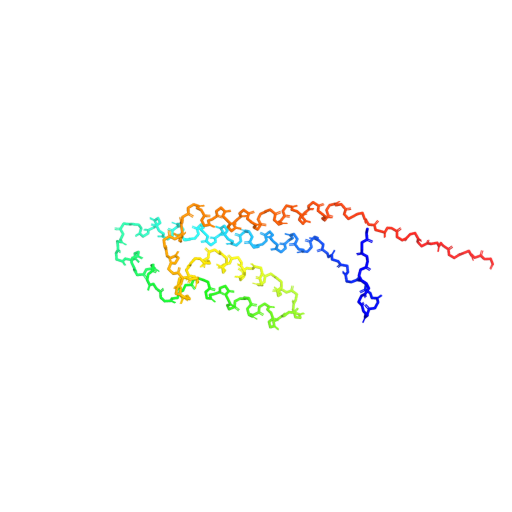1.786 1.00 89.62 102 ASP A O 1
ATOM 833 N N . LEU A 1 103 ? 2.893 -12.532 -11.453 1.00 91.75 103 LEU A N 1
ATOM 834 C CA . LEU A 1 103 ? 1.718 -13.373 -11.721 1.00 91.75 103 LEU A CA 1
ATOM 835 C C . LEU A 1 103 ? 1.389 -13.532 -13.218 1.00 91.75 103 LEU A C 1
ATOM 837 O O . LEU A 1 103 ? 0.442 -14.238 -13.562 1.00 91.75 103 LEU A O 1
ATOM 841 N N . GLY A 1 104 ? 2.143 -12.888 -14.113 1.00 91.75 104 GLY A N 1
ATOM 842 C CA . GLY A 1 104 ? 1.975 -12.979 -15.564 1.00 91.75 104 GLY A CA 1
ATOM 843 C C . GLY A 1 104 ? 1.060 -11.918 -16.186 1.00 91.75 104 GLY A C 1
ATOM 844 O O . GLY A 1 104 ? 0.676 -12.064 -17.344 1.00 91.75 104 GLY A O 1
ATOM 845 N N . LEU A 1 105 ? 0.711 -10.844 -15.463 1.00 89.69 105 LEU A N 1
ATOM 846 C CA . LEU A 1 105 ? -0.219 -9.806 -15.946 1.00 89.69 105 LEU A CA 1
ATOM 847 C C . LEU A 1 105 ? 0.447 -8.673 -16.751 1.00 89.69 105 LEU A C 1
ATOM 849 O O . LEU A 1 105 ? -0.226 -7.713 -17.120 1.00 89.69 105 LEU A O 1
ATOM 853 N N . ASN A 1 106 ? 1.748 -8.782 -17.050 1.00 88.56 106 ASN A N 1
ATOM 854 C CA . ASN A 1 106 ? 2.524 -7.828 -17.858 1.00 88.56 106 ASN A CA 1
ATOM 855 C C . ASN A 1 106 ? 2.373 -6.356 -17.412 1.00 88.56 106 ASN A C 1
ATOM 857 O O . ASN A 1 106 ? 2.130 -5.448 -18.209 1.00 88.56 106 ASN A O 1
ATOM 861 N N . THR A 1 107 ? 2.499 -6.115 -16.109 1.00 85.94 107 THR A N 1
ATOM 862 C CA . THR A 1 107 ? 2.310 -4.801 -15.474 1.00 85.94 107 THR A CA 1
ATOM 863 C C . THR A 1 107 ? 3.618 -4.048 -15.222 1.00 85.94 107 THR A C 1
ATOM 865 O O . THR A 1 107 ? 3.589 -2.975 -14.623 1.00 85.94 107 THR A O 1
ATOM 868 N N . ASN A 1 108 ? 4.760 -4.538 -15.720 1.00 78.69 108 ASN A N 1
ATOM 869 C CA . ASN A 1 108 ? 6.062 -3.868 -15.578 1.00 78.69 108 ASN A CA 1
ATOM 870 C C . ASN A 1 108 ? 6.059 -2.417 -16.077 1.00 78.69 108 ASN A C 1
ATOM 872 O O . ASN A 1 108 ? 6.666 -1.552 -15.456 1.00 78.69 108 ASN A O 1
ATOM 876 N N . GLY A 1 109 ? 5.328 -2.128 -17.158 1.00 79.31 109 GLY A N 1
ATOM 877 C CA . GLY A 1 109 ? 5.200 -0.766 -17.685 1.00 79.31 109 GLY A CA 1
ATOM 878 C C . GLY A 1 109 ? 4.417 0.197 -16.784 1.00 79.31 109 GLY A C 1
ATOM 879 O O . GLY A 1 109 ? 4.446 1.399 -17.025 1.00 79.31 109 GLY A O 1
ATOM 880 N N . LEU A 1 110 ? 3.714 -0.309 -15.764 1.00 81.19 110 LEU A N 1
ATOM 881 C CA . LEU A 1 110 ? 2.999 0.505 -14.778 1.00 81.19 110 LEU A CA 1
ATOM 882 C C . LEU A 1 110 ? 3.876 0.857 -13.573 1.00 81.19 110 LEU A C 1
ATOM 884 O O . LEU A 1 110 ? 3.598 1.858 -12.913 1.00 81.19 110 LEU A O 1
ATOM 888 N N . TYR A 1 111 ? 4.924 0.079 -13.296 1.00 76.19 111 TYR A N 1
ATOM 889 C CA . TYR A 1 111 ? 5.804 0.309 -12.156 1.00 76.19 111 TYR A CA 1
ATOM 890 C C . TYR A 1 111 ? 6.531 1.655 -12.284 1.00 76.19 111 TYR A C 1
ATOM 892 O O . TYR A 1 111 ? 7.055 1.989 -13.345 1.00 76.19 111 TYR A O 1
ATOM 900 N N . HIS A 1 112 ? 6.516 2.453 -11.212 1.00 72.94 112 HIS A N 1
ATOM 901 C CA . HIS A 1 112 ? 7.048 3.825 -11.159 1.00 72.94 112 HIS A CA 1
ATOM 902 C C . HIS A 1 112 ? 6.358 4.851 -12.066 1.00 72.94 112 HIS A C 1
ATOM 904 O O . HIS A 1 112 ? 6.802 6.002 -12.158 1.00 72.94 112 HIS A O 1
ATOM 910 N N . THR A 1 113 ? 5.245 4.500 -12.709 1.00 82.56 113 THR A N 1
ATOM 911 C CA . THR A 1 113 ? 4.446 5.508 -13.408 1.00 82.56 113 THR A CA 1
ATOM 912 C C . THR A 1 113 ? 3.755 6.412 -12.396 1.00 82.56 113 THR A C 1
ATOM 914 O O . THR A 1 113 ? 3.260 5.955 -11.378 1.00 82.56 113 THR A O 1
ATOM 917 N N . LYS A 1 114 ? 3.605 7.709 -12.688 1.00 84.38 114 LYS A N 1
ATOM 918 C CA . LYS A 1 114 ? 2.828 8.618 -11.813 1.00 84.38 114 LYS A CA 1
ATOM 919 C C . LYS A 1 114 ? 1.426 8.070 -11.498 1.00 84.38 114 LYS A C 1
ATOM 921 O O . LYS A 1 114 ? 0.872 8.359 -10.442 1.00 84.38 114 LYS A O 1
ATOM 926 N N . LEU A 1 115 ? 0.872 7.287 -12.422 1.00 85.25 115 LEU A N 1
ATOM 927 C CA . LEU A 1 115 ? -0.443 6.676 -12.328 1.00 85.25 115 LEU A CA 1
ATOM 928 C C . LEU A 1 115 ? -0.491 5.588 -11.239 1.00 85.25 115 LEU A C 1
ATOM 930 O O . LEU A 1 115 ? -1.442 5.586 -10.460 1.00 85.25 115 LEU A O 1
ATOM 934 N N . ASP A 1 116 ? 0.536 4.736 -11.109 1.00 85.62 116 ASP A N 1
ATOM 935 C CA . ASP A 1 116 ? 0.589 3.697 -10.062 1.00 85.62 116 ASP A CA 1
ATOM 936 C C . ASP A 1 116 ? 0.499 4.294 -8.656 1.00 85.62 116 ASP A C 1
ATOM 938 O O . ASP A 1 116 ? -0.277 3.842 -7.809 1.00 85.62 116 ASP A O 1
ATOM 942 N N . PHE A 1 117 ? 1.240 5.376 -8.454 1.00 85.06 117 PHE A N 1
ATOM 943 C CA . PHE A 1 117 ? 1.385 6.029 -7.177 1.00 85.06 117 PHE A CA 1
ATOM 944 C C . PHE A 1 117 ? 0.100 6.759 -6.830 1.00 85.06 117 PHE A C 1
ATOM 946 O O . PHE A 1 117 ? -0.406 6.606 -5.724 1.00 85.06 117 PHE A O 1
ATOM 953 N N . ILE A 1 118 ? -0.474 7.495 -7.787 1.00 88.12 118 ILE A N 1
ATOM 954 C CA . ILE A 1 118 ? -1.753 8.185 -7.598 1.00 88.12 118 ILE A CA 1
ATOM 955 C C . ILE A 1 118 ? -2.867 7.187 -7.276 1.00 88.12 118 ILE A C 1
ATOM 957 O O . ILE A 1 118 ? -3.674 7.467 -6.393 1.00 88.12 118 ILE A O 1
ATOM 961 N N . LEU A 1 119 ? -2.914 6.027 -7.939 1.00 90.19 119 LEU A N 1
ATOM 962 C CA . LEU A 1 119 ? -3.947 5.026 -7.672 1.00 90.19 119 LEU A CA 1
ATOM 963 C C . LEU A 1 119 ? -3.847 4.470 -6.253 1.00 90.19 119 LEU A C 1
ATOM 965 O O . LEU A 1 119 ? -4.829 4.517 -5.514 1.00 90.19 119 LEU A O 1
ATOM 969 N N . VAL A 1 120 ? -2.675 3.982 -5.847 1.00 91.56 120 VAL A N 1
ATOM 970 C CA . VAL A 1 120 ? -2.511 3.363 -4.523 1.00 91.56 120 VAL A CA 1
ATOM 971 C C . VAL A 1 120 ? -2.570 4.406 -3.415 1.00 91.56 120 VAL A C 1
ATOM 973 O O . VAL A 1 120 ? -3.353 4.270 -2.473 1.00 91.56 120 VAL A O 1
ATOM 976 N N . PHE A 1 121 ? -1.773 5.470 -3.525 1.00 90.94 121 PHE A N 1
ATOM 977 C CA . PHE A 1 121 ? -1.724 6.522 -2.515 1.00 90.94 121 PHE A CA 1
ATOM 978 C C . PHE A 1 121 ? -3.061 7.259 -2.423 1.00 90.94 121 PHE A C 1
ATOM 980 O O . PHE A 1 121 ? -3.545 7.524 -1.325 1.00 90.94 121 PHE A O 1
ATOM 987 N N . GLY A 1 122 ? -3.697 7.542 -3.563 1.00 92.38 122 GLY A N 1
ATOM 988 C CA . GLY A 1 122 ? -5.011 8.175 -3.618 1.00 92.38 122 GLY A CA 1
ATOM 989 C C . GLY A 1 122 ? -6.096 7.301 -3.001 1.00 92.38 122 GLY A C 1
ATOM 990 O O . GLY A 1 122 ? -6.851 7.781 -2.158 1.00 92.38 122 GLY A O 1
ATOM 991 N N . PHE A 1 123 ? -6.145 6.010 -3.340 1.00 94.50 123 PHE A N 1
ATOM 992 C CA . PHE A 1 123 ? -7.128 5.087 -2.770 1.00 94.50 123 PHE A CA 1
ATOM 993 C C . PHE A 1 123 ? -6.982 4.955 -1.248 1.00 94.50 123 PHE A C 1
ATOM 995 O O . PHE A 1 123 ? -7.947 5.173 -0.511 1.00 94.50 123 PHE A O 1
ATOM 1002 N N . ILE A 1 124 ? -5.773 4.665 -0.754 1.00 96.00 124 ILE A N 1
ATOM 1003 C CA . ILE A 1 124 ? -5.524 4.546 0.691 1.00 96.00 124 ILE A CA 1
ATOM 1004 C C . ILE A 1 124 ? -5.722 5.899 1.394 1.00 96.00 124 ILE A C 1
ATOM 1006 O O . ILE A 1 124 ? -6.258 5.943 2.503 1.00 96.00 124 ILE A O 1
ATOM 1010 N N . GLY A 1 125 ? -5.362 7.007 0.744 1.00 95.56 125 GLY A N 1
ATOM 1011 C CA . GLY A 1 125 ? -5.556 8.366 1.246 1.00 95.56 125 GLY A CA 1
ATOM 1012 C C . GLY A 1 125 ? -7.030 8.718 1.435 1.00 95.56 125 GLY A C 1
ATOM 1013 O O . GLY A 1 125 ? -7.415 9.206 2.498 1.00 95.56 125 GLY A O 1
ATOM 1014 N N . ILE A 1 126 ? -7.878 8.402 0.452 1.00 96.38 126 ILE A N 1
ATOM 1015 C CA . ILE A 1 126 ? -9.334 8.588 0.542 1.00 96.38 126 ILE A CA 1
ATOM 1016 C C . ILE A 1 126 ? -9.905 7.772 1.703 1.00 96.38 126 ILE A C 1
ATOM 1018 O O . ILE A 1 126 ? -10.679 8.302 2.503 1.00 96.38 126 ILE A O 1
ATOM 1022 N N . LEU A 1 127 ? -9.496 6.506 1.840 1.00 95.50 127 LEU A N 1
ATOM 1023 C CA . LEU A 1 127 ? -9.914 5.675 2.970 1.00 95.50 127 LEU A CA 1
ATOM 1024 C C . LEU A 1 127 ? -9.474 6.289 4.304 1.00 95.50 127 LEU A C 1
ATOM 1026 O O . LEU A 1 127 ? -10.280 6.387 5.227 1.00 95.50 127 LEU A O 1
ATOM 1030 N N . TYR A 1 128 ? -8.226 6.747 4.412 1.00 96.00 128 TYR A N 1
ATOM 1031 C CA . TYR A 1 128 ? -7.719 7.389 5.624 1.00 96.00 128 TYR A CA 1
ATOM 1032 C C . TYR A 1 128 ? -8.553 8.614 6.015 1.00 96.00 128 TYR A C 1
ATOM 1034 O O . TYR A 1 128 ? -8.960 8.732 7.176 1.00 96.00 128 TYR A O 1
ATOM 1042 N N . VAL A 1 129 ? -8.846 9.500 5.059 1.00 95.38 129 VAL A N 1
ATOM 1043 C CA . VAL A 1 129 ? -9.671 10.694 5.291 1.00 95.38 129 VAL A CA 1
ATOM 1044 C C . VAL A 1 129 ? -11.072 10.293 5.741 1.00 95.38 129 VAL A C 1
ATOM 1046 O O . VAL A 1 129 ? -11.540 10.776 6.772 1.00 95.38 129 VAL A O 1
ATOM 1049 N N . LEU A 1 130 ? -11.711 9.359 5.030 1.00 94.88 130 LEU A N 1
ATOM 1050 C CA . LEU A 1 130 ? -13.043 8.857 5.365 1.00 94.88 130 LEU A CA 1
ATOM 1051 C C . LEU A 1 130 ? -13.098 8.330 6.805 1.00 94.88 130 LEU A C 1
ATOM 1053 O O . LEU A 1 130 ? -13.938 8.755 7.598 1.00 94.88 130 LEU A O 1
ATOM 1057 N N . PHE A 1 131 ? -12.178 7.438 7.174 1.00 92.31 131 PHE A N 1
ATOM 1058 C CA . PHE A 1 131 ? -12.140 6.848 8.513 1.00 92.31 131 PHE A CA 1
ATOM 1059 C C . PHE A 1 131 ? -11.762 7.854 9.605 1.00 92.31 131 PHE A C 1
ATOM 1061 O O . PHE A 1 131 ? -12.257 7.747 10.728 1.00 92.31 131 PHE A O 1
ATOM 1068 N N . SER A 1 132 ? -10.944 8.858 9.288 1.00 91.06 132 SER A N 1
ATOM 1069 C CA . SER A 1 132 ? -10.614 9.942 10.219 1.00 91.06 132 SER A CA 1
ATOM 1070 C C . SER A 1 132 ? -11.824 10.832 10.504 1.00 91.06 132 SER A C 1
ATOM 1072 O O . SER A 1 132 ? -12.110 11.126 11.664 1.00 91.06 132 SER A O 1
ATOM 1074 N N . VAL A 1 133 ? -12.592 11.191 9.471 1.00 92.12 133 VAL A N 1
ATOM 1075 C CA . VAL A 1 133 ? -13.843 11.954 9.618 1.00 92.12 133 VAL A CA 1
ATOM 1076 C C . VAL A 1 133 ? -14.862 11.164 10.441 1.00 92.12 133 VAL A C 1
ATOM 1078 O O . VAL A 1 133 ? -15.416 11.687 11.409 1.00 92.12 133 VAL A O 1
ATOM 1081 N N . LEU A 1 134 ? -15.059 9.879 10.132 1.00 89.12 134 LEU A N 1
ATOM 1082 C CA . LEU A 1 134 ? -15.957 9.005 10.897 1.00 89.12 134 LEU A CA 1
ATOM 1083 C C . LEU A 1 134 ? -15.526 8.858 12.363 1.00 89.12 134 LEU A C 1
ATOM 1085 O O . LEU A 1 134 ? -16.374 8.835 13.256 1.00 89.12 134 LEU A O 1
ATOM 1089 N N . SER A 1 135 ? -14.218 8.801 12.627 1.00 88.31 135 SER A N 1
ATOM 1090 C CA . SER A 1 135 ? -13.683 8.767 13.990 1.00 88.31 135 SER A CA 1
ATOM 1091 C C . SER A 1 135 ? -13.977 10.050 14.766 1.00 88.31 135 SER A C 1
ATOM 1093 O O . SER A 1 135 ? -14.234 9.975 15.965 1.00 88.31 135 SER A O 1
ATOM 1095 N N . ASN A 1 136 ? -13.944 11.212 14.113 1.00 84.94 136 ASN A N 1
ATOM 1096 C CA . ASN A 1 136 ? -14.218 12.496 14.762 1.00 84.94 136 ASN A CA 1
ATOM 1097 C C . ASN A 1 136 ? -15.712 12.690 15.075 1.00 84.94 136 ASN A C 1
ATOM 1099 O O . ASN A 1 136 ? -16.056 13.407 16.012 1.00 84.94 136 ASN A O 1
ATOM 1103 N N . HIS A 1 137 ? -16.605 12.026 14.333 1.00 82.81 137 HIS A N 1
ATOM 1104 C CA . HIS A 1 137 ? -18.053 12.078 14.559 1.00 82.81 137 HIS A CA 1
ATOM 1105 C C . HIS A 1 137 ? -18.587 11.032 15.553 1.00 82.81 137 HIS A C 1
ATOM 1107 O O . HIS A 1 137 ? -19.767 11.089 15.914 1.00 82.81 137 HIS A O 1
ATOM 1113 N N . GLN A 1 138 ? -17.755 10.108 16.050 1.00 75.69 138 GLN A N 1
ATOM 1114 C CA . GLN A 1 138 ? -18.130 9.242 17.171 1.00 75.69 138 GLN A CA 1
ATOM 1115 C C . GLN A 1 138 ? -18.215 10.072 18.462 1.00 75.69 138 GLN A C 1
ATOM 1117 O O . GLN A 1 138 ? -17.237 10.226 19.191 1.00 75.69 138 GLN A O 1
ATOM 1122 N N . LYS A 1 139 ? -19.406 10.602 18.769 1.00 57.78 139 LYS A N 1
ATOM 1123 C CA . LYS A 1 139 ? -19.696 11.137 20.106 1.00 57.78 139 LYS A CA 1
ATOM 1124 C C . LYS A 1 139 ? -19.529 10.004 21.128 1.00 57.78 139 LYS A C 1
ATOM 1126 O O . LYS A 1 139 ? -20.037 8.907 20.877 1.00 57.78 139 LYS A O 1
ATOM 1131 N N . PRO A 1 140 ? -18.861 10.230 22.274 1.00 57.06 140 PRO A N 1
ATOM 1132 C CA . PRO A 1 140 ? -18.883 9.252 23.347 1.00 57.06 140 PRO A CA 1
ATOM 1133 C C . PRO A 1 140 ? -20.344 9.032 23.743 1.00 57.06 140 PRO A C 1
ATOM 1135 O O . PRO A 1 140 ? -21.054 9.984 24.069 1.00 57.06 140 PRO A O 1
ATOM 1138 N N . LEU A 1 141 ? -20.806 7.782 23.682 1.00 54.94 141 LEU A N 1
ATOM 1139 C CA . LEU A 1 141 ? -22.045 7.382 24.336 1.00 54.94 141 LEU A CA 1
ATOM 1140 C C . LEU A 1 141 ? -21.799 7.546 25.836 1.00 54.94 141 LEU A C 1
ATOM 1142 O O . LEU A 1 141 ? -21.292 6.641 26.497 1.00 54.94 141 LEU A O 1
ATOM 1146 N N . VAL A 1 142 ? -22.080 8.740 26.356 1.00 50.09 142 VAL A N 1
ATOM 1147 C CA . VAL A 1 142 ? -22.147 8.984 27.791 1.00 50.09 142 VAL A CA 1
ATOM 1148 C C . VAL A 1 142 ? -23.358 8.202 28.271 1.00 50.09 142 VAL A C 1
ATOM 1150 O O . VAL A 1 142 ? -24.490 8.670 28.209 1.00 50.09 142 VAL A O 1
ATOM 1153 N N . PHE A 1 143 ? -23.123 6.960 28.682 1.00 51.88 143 PHE A N 1
ATOM 1154 C CA . PHE A 1 143 ? -24.080 6.229 29.489 1.00 51.88 143 PHE A CA 1
ATOM 1155 C C . PHE A 1 143 ? -24.141 6.978 30.820 1.00 51.88 143 PHE A C 1
ATOM 1157 O O . PHE A 1 143 ? -23.271 6.803 31.676 1.00 51.88 143 PHE A O 1
ATOM 1164 N N . SER A 1 144 ? -25.121 7.874 30.962 1.00 45.81 144 SER A N 1
ATOM 1165 C CA . SER A 1 144 ? -25.505 8.397 32.268 1.00 45.81 144 SER A CA 1
ATOM 1166 C C . SER A 1 144 ? -25.823 7.189 33.135 1.00 45.81 144 SER A C 1
ATOM 1168 O O . SER A 1 144 ? -26.854 6.546 32.960 1.00 45.81 144 SER A O 1
ATOM 1170 N N . ARG A 1 145 ? -24.901 6.829 34.033 1.00 53.75 145 ARG A N 1
ATOM 1171 C CA . ARG A 1 145 ? -25.228 5.951 35.150 1.00 53.75 145 ARG A CA 1
ATOM 1172 C C . ARG A 1 145 ? -26.263 6.711 35.961 1.00 53.75 145 ARG A C 1
ATOM 1174 O O . ARG A 1 145 ? -25.907 7.645 36.679 1.00 53.75 145 ARG A O 1
ATOM 1181 N N . GLU A 1 146 ? -27.530 6.351 35.802 1.00 54.03 146 GLU A N 1
ATOM 1182 C CA . GLU A 1 146 ? -28.551 6.700 36.777 1.00 54.03 146 GLU A CA 1
ATOM 1183 C C . GLU A 1 146 ? -28.008 6.275 38.143 1.00 54.03 146 GLU A C 1
ATOM 1185 O O . GLU A 1 146 ? -27.647 5.114 38.358 1.00 54.03 146 GLU A O 1
ATOM 1190 N N . LYS A 1 147 ? -27.818 7.252 39.035 1.00 56.34 147 LYS A N 1
ATOM 1191 C CA . LYS A 1 147 ? -27.486 6.961 40.426 1.00 56.34 147 LYS A CA 1
ATOM 1192 C C . LYS A 1 147 ? -28.628 6.096 40.964 1.00 56.34 147 LYS A C 1
ATOM 1194 O O . LYS A 1 147 ? -29.775 6.523 40.828 1.00 56.34 147 LYS A O 1
ATOM 1199 N N . PRO A 1 148 ? -28.359 4.925 41.564 1.00 54.66 148 PRO A N 1
ATOM 1200 C CA . PRO A 1 148 ? -29.412 4.195 42.246 1.0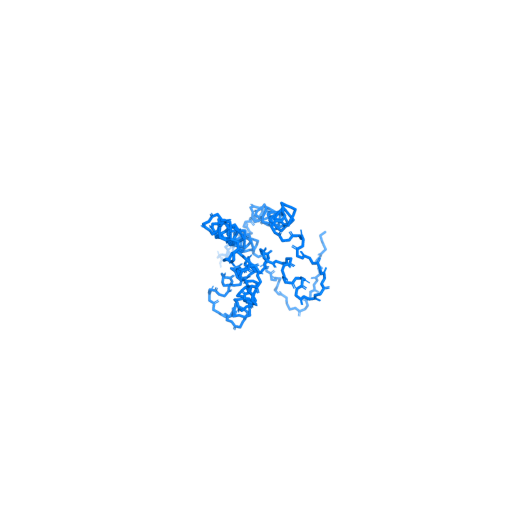0 54.66 148 PRO A CA 1
ATOM 1201 C C . PRO A 1 148 ? -29.973 5.109 43.338 1.00 54.66 148 PRO A C 1
ATOM 1203 O O . PRO A 1 148 ? -29.219 5.632 44.163 1.00 54.66 148 PRO A O 1
ATOM 1206 N N . LEU A 1 149 ? -31.282 5.350 43.280 1.00 66.44 149 LEU A N 1
ATOM 1207 C CA . LEU A 1 149 ? -32.030 6.022 44.334 1.00 66.44 149 LEU A CA 1
ATOM 1208 C C . LEU A 1 149 ? -31.820 5.220 45.620 1.00 66.44 149 LEU A C 1
ATOM 1210 O O . LEU A 1 149 ? -32.277 4.085 45.731 1.00 66.44 149 LEU A O 1
ATOM 1214 N N . GLN A 1 150 ? -31.067 5.795 46.555 1.00 62.84 150 GLN A N 1
ATOM 1215 C CA . GLN A 1 150 ? -31.028 5.319 47.928 1.00 62.84 150 GLN A CA 1
ATOM 1216 C C . GLN A 1 150 ? -32.312 5.811 48.597 1.00 62.84 150 GLN A C 1
ATOM 1218 O O . GLN A 1 150 ? -32.460 7.011 48.834 1.00 62.84 150 GLN A O 1
ATOM 1223 N N . HIS A 1 151 ? -33.237 4.887 48.835 1.00 65.44 151 HIS A N 1
ATOM 1224 C CA . HIS A 1 151 ? -34.338 5.039 49.779 1.00 65.44 151 HIS A CA 1
ATOM 1225 C C . HIS A 1 151 ? -34.160 4.010 50.888 1.00 65.44 151 HIS A C 1
ATOM 1227 O O . HIS A 1 151 ? -33.785 2.862 50.552 1.00 65.44 151 HIS A O 1
#

pLDDT: mean 82.7, std 15.7, range [33.19, 97.5]

Solvent-accessible surface area (backbone atoms only — not comparable to full-atom values): 8538 Å² total; per-residue (Å²): 136,87,81,82,88,64,99,61,96,62,84,79,76,80,57,35,59,61,52,21,55,40,40,48,44,20,52,51,32,29,52,51,52,50,52,50,52,51,49,49,52,64,74,41,58,86,40,68,65,59,47,51,49,65,74,67,44,92,81,50,64,33,59,56,8,51,51,31,32,52,48,14,59,75,38,58,90,44,92,59,16,65,57,40,28,23,42,11,48,10,36,25,58,66,32,43,36,54,56,42,28,78,74,69,65,75,26,61,85,44,52,93,33,75,63,51,51,50,52,51,54,46,52,52,47,52,50,28,52,53,30,42,54,55,36,73,65,60,69,80,83,76,75,77,74,75,73,80,83,86,125

Mean predicted aligned error: 9.43 Å